Protein AF-A0A1X7TJ53-F1 (afdb_monomer_lite)

Organism: Amphimedon queenslandica (NCBI:txid400682)

Radius of gyration: 15.27 Å; chains: 1; bounding box: 35×20×42 Å

Foldseek 3Di:
DFAAWDKDWDWDWDQDPVPDIDIPDTDIDIPQVVCCVQPVDHPRHHDDDDDGDDPDDPPVVSPD

Secondary structure (DSSP, 8-state):
--B---EEEEEEEEEETTTEEEEEEEEEEEHHHHHHHHH-PPSSBPSS-----------GGG--

Sequence (64 aa):
KTIQWGILRFTMTHNFKNYTNITFVDEKLNLCDYLNDLLKLYCPVPPGIYHIKLTDIVPKLFWP

Structure (mmCIF, N/CA/C/O backbone):
data_AF-A0A1X7TJ53-F1
#
_entry.id   AF-A0A1X7TJ53-F1
#
loop_
_atom_site.group_PDB
_atom_site.id
_atom_site.type_symbol
_atom_site.label_atom_id
_atom_site.label_alt_id
_atom_site.label_comp_id
_atom_site.label_asym_id
_atom_site.label_entity_id
_atom_site.label_seq_id
_atom_site.pdbx_PDB_ins_code
_atom_site.Cartn_x
_atom_site.Cartn_y
_atom_site.Cartn_z
_atom_site.occupancy
_atom_site.B_iso_or_equiv
_atom_site.auth_seq_id
_atom_site.auth_comp_id
_atom_site.auth_asym_id
_atom_site.auth_atom_id
_atom_site.pdbx_PDB_model_num
ATOM 1 N N . LYS A 1 1 ? 17.669 -2.918 -12.278 1.00 76.44 1 LYS A N 1
ATOM 2 C CA . LYS A 1 1 ? 16.756 -4.091 -12.277 1.00 76.44 1 LYS A CA 1
ATOM 3 C C . LYS A 1 1 ? 15.334 -3.558 -12.347 1.00 76.44 1 LYS A C 1
ATOM 5 O O . LYS A 1 1 ? 15.045 -2.664 -11.568 1.00 76.44 1 LYS A O 1
ATOM 10 N N . THR A 1 2 ? 14.517 -4.009 -13.294 1.00 85.50 2 THR A N 1
ATOM 11 C CA . THR A 1 2 ? 13.122 -3.563 -13.454 1.00 85.50 2 THR A CA 1
ATOM 12 C C . THR A 1 2 ? 12.187 -4.374 -12.561 1.00 85.50 2 THR A C 1
ATOM 14 O O . THR A 1 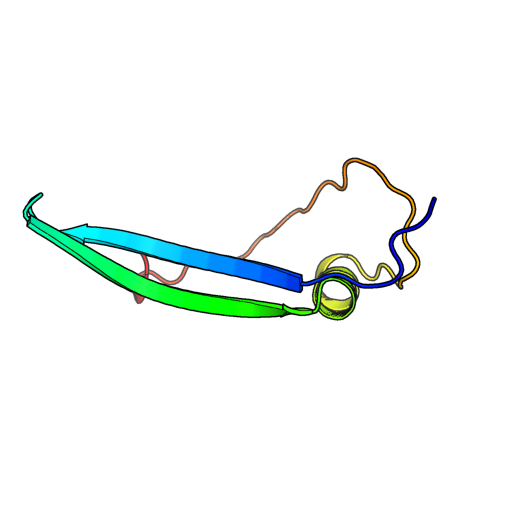2 ? 12.498 -5.511 -12.204 1.00 85.50 2 THR A O 1
ATOM 17 N N . ILE A 1 3 ? 11.056 -3.785 -12.179 1.00 84.44 3 ILE A N 1
ATOM 18 C CA . ILE A 1 3 ? 10.001 -4.471 -11.432 1.00 84.44 3 ILE A CA 1
ATOM 19 C C . ILE A 1 3 ? 9.091 -5.138 -12.462 1.00 84.44 3 ILE A C 1
ATOM 21 O O . ILE A 1 3 ? 8.447 -4.454 -13.255 1.00 84.44 3 ILE A O 1
ATOM 25 N N . GLN A 1 4 ? 9.086 -6.470 -12.485 1.00 87.62 4 GLN A N 1
ATOM 26 C CA . GLN A 1 4 ? 8.277 -7.256 -13.425 1.00 87.62 4 GLN A CA 1
ATOM 27 C C . GLN A 1 4 ? 6.886 -7.577 -12.878 1.00 87.62 4 GLN A C 1
ATOM 29 O O . GLN A 1 4 ? 5.937 -7.664 -13.646 1.00 87.62 4 GLN A O 1
ATOM 34 N N . TRP A 1 5 ? 6.782 -7.763 -11.564 1.00 87.56 5 TRP A N 1
ATOM 35 C CA . TRP A 1 5 ? 5.543 -8.042 -10.851 1.00 87.56 5 TRP A CA 1
ATOM 36 C C . TRP A 1 5 ? 5.694 -7.607 -9.390 1.00 87.56 5 TRP A C 1
ATOM 38 O O . TRP A 1 5 ? 6.809 -7.429 -8.892 1.00 87.56 5 TRP A O 1
ATOM 48 N N . GLY A 1 6 ? 4.572 -7.433 -8.702 1.00 87.56 6 GLY A N 1
ATOM 49 C CA . GLY A 1 6 ? 4.538 -7.110 -7.281 1.00 87.56 6 GLY A CA 1
ATOM 50 C C . GLY A 1 6 ? 3.120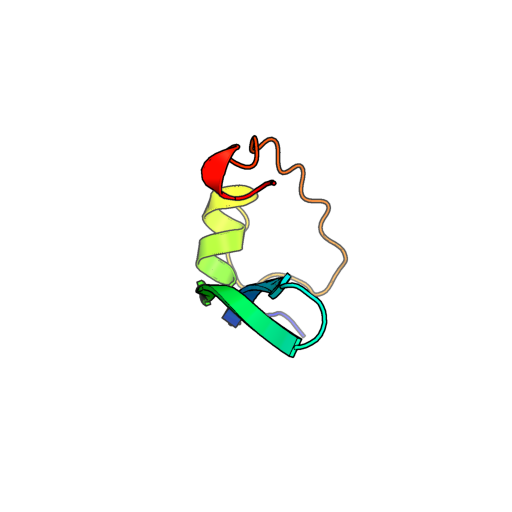 -7.203 -6.738 1.00 87.56 6 GLY A C 1
ATOM 51 O O . GLY A 1 6 ? 2.158 -7.234 -7.504 1.00 87.56 6 GLY A O 1
ATOM 52 N N . ILE A 1 7 ? 2.991 -7.245 -5.416 1.00 89.94 7 ILE A N 1
ATOM 53 C CA . ILE A 1 7 ? 1.696 -7.239 -4.733 1.00 89.94 7 ILE A CA 1
ATOM 54 C C . ILE A 1 7 ? 1.642 -5.990 -3.862 1.00 89.94 7 ILE A C 1
ATOM 56 O O . ILE A 1 7 ? 2.514 -5.778 -3.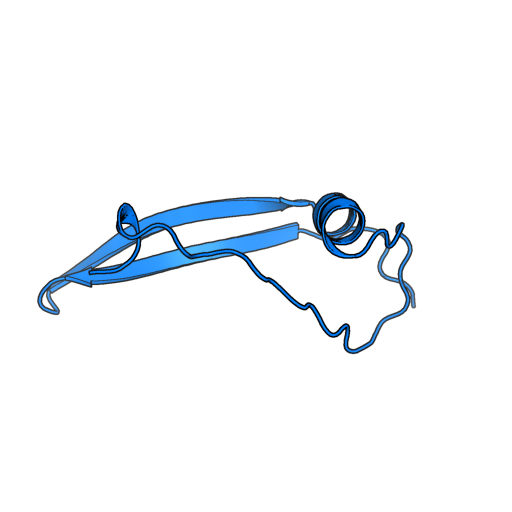019 1.00 89.94 7 ILE A O 1
ATOM 60 N N . LEU A 1 8 ? 0.615 -5.176 -4.066 1.00 86.62 8 LEU A N 1
ATOM 61 C CA . LEU A 1 8 ? 0.266 -4.067 -3.194 1.00 86.62 8 LEU A CA 1
ATOM 62 C C . LEU A 1 8 ? -0.714 -4.567 -2.143 1.00 86.62 8 LEU A C 1
ATOM 64 O O . LEU A 1 8 ? -1.743 -5.144 -2.479 1.00 86.62 8 LEU A O 1
ATOM 68 N N . ARG A 1 9 ? -0.404 -4.342 -0.868 1.00 89.56 9 ARG A N 1
ATOM 69 C CA . ARG A 1 9 ? -1.342 -4.598 0.223 1.00 89.56 9 ARG A CA 1
ATOM 70 C C . ARG A 1 9 ? -1.864 -3.268 0.744 1.00 89.56 9 ARG A C 1
ATOM 72 O O . ARG A 1 9 ? -1.077 -2.464 1.240 1.00 89.56 9 ARG A O 1
ATOM 79 N N . PHE A 1 10 ? -3.168 -3.057 0.631 1.00 83.12 10 PHE A N 1
ATOM 80 C CA . PHE A 1 10 ? -3.853 -1.914 1.212 1.00 83.12 10 PHE A CA 1
ATOM 81 C C . PHE A 1 10 ? -4.628 -2.384 2.438 1.00 83.12 10 PHE A C 1
ATOM 83 O O . PHE A 1 10 ? -5.540 -3.199 2.328 1.00 83.12 10 PHE A O 1
ATOM 90 N N . THR A 1 11 ? -4.250 -1.889 3.613 1.00 86.50 11 THR A N 1
ATOM 91 C CA . THR A 1 11 ? -4.897 -2.265 4.868 1.00 86.50 11 THR A CA 1
ATOM 92 C C . THR A 1 11 ? -5.336 -1.008 5.605 1.00 86.50 11 THR A C 1
ATOM 94 O O . THR A 1 11 ? -4.517 -0.139 5.902 1.00 86.50 11 THR A O 1
ATOM 97 N N . MET A 1 12 ? -6.624 -0.929 5.928 1.00 81.44 12 MET A N 1
ATOM 98 C CA . MET A 1 12 ? -7.199 0.144 6.725 1.00 81.44 12 MET A CA 1
ATOM 99 C C . MET A 1 12 ? -7.631 -0.402 8.083 1.00 81.44 12 MET A C 1
ATOM 101 O O . MET A 1 12 ? -8.637 -1.104 8.209 1.00 81.44 12 MET A O 1
ATOM 105 N N . THR A 1 13 ? -6.864 -0.047 9.110 1.00 85.00 13 THR A N 1
ATOM 106 C CA . THR A 1 13 ? -7.143 -0.404 10.502 1.00 85.00 13 THR A CA 1
ATOM 107 C C . THR A 1 13 ? -7.469 0.831 11.321 1.00 85.00 13 THR A C 1
ATOM 109 O O . THR A 1 13 ? -6.719 1.806 11.296 1.00 85.00 13 THR A O 1
ATOM 112 N N . HIS A 1 14 ? -8.542 0.768 12.101 1.00 81.81 14 HIS A N 1
ATOM 113 C CA . HIS A 1 14 ? -8.896 1.788 13.077 1.00 81.81 14 HIS A CA 1
ATOM 114 C C . HIS A 1 14 ? -8.812 1.206 14.484 1.00 81.81 14 HIS A C 1
ATOM 116 O O . HIS A 1 14 ? -9.343 0.127 14.759 1.00 81.81 14 HIS A O 1
ATOM 122 N N . ASN A 1 15 ? -8.167 1.934 15.388 1.00 80.56 15 ASN A N 1
ATOM 123 C CA . ASN A 1 15 ? -8.129 1.557 16.790 1.00 80.56 15 ASN A CA 1
ATOM 124 C C . ASN A 1 15 ? -9.406 2.054 17.477 1.00 80.56 15 ASN A C 1
ATOM 126 O O . ASN A 1 15 ? -9.583 3.253 17.692 1.00 80.56 15 ASN A O 1
ATOM 130 N N . PHE A 1 16 ? -10.301 1.129 17.818 1.00 76.69 16 PHE A N 1
ATOM 131 C CA . PHE A 1 16 ? -11.517 1.453 18.539 1.00 76.69 16 PHE A CA 1
ATOM 132 C C . PHE A 1 16 ? -11.263 1.404 20.046 1.00 76.69 16 PHE A C 1
ATOM 134 O O . PHE A 1 16 ? -11.002 0.346 20.631 1.00 76.69 16 PHE A O 1
ATOM 141 N N . LYS A 1 17 ? -11.376 2.582 20.679 1.00 74.94 17 LYS A N 1
ATOM 142 C CA . LYS A 1 17 ? -11.328 2.769 22.140 1.00 74.94 17 LYS A CA 1
ATOM 143 C C . LYS A 1 17 ? -10.087 2.144 22.815 1.00 74.94 17 LYS A C 1
ATOM 145 O O . LYS A 1 17 ? -10.160 1.742 23.973 1.00 74.94 17 LYS A O 1
ATOM 150 N N . ASN A 1 18 ? -8.946 2.079 22.120 1.00 74.00 18 ASN A N 1
ATOM 151 C CA . ASN A 1 18 ? -7.667 1.561 22.632 1.00 74.00 18 ASN A CA 1
ATOM 152 C C . ASN A 1 18 ? -7.669 0.095 23.097 1.00 74.00 18 ASN A C 1
ATOM 154 O O . ASN A 1 18 ? -6.671 -0.355 23.656 1.00 74.00 18 ASN A O 1
ATOM 158 N N . TYR A 1 19 ? -8.744 -0.659 22.852 1.00 76.62 19 TYR A N 1
ATOM 159 C CA . TYR A 1 19 ? -8.842 -2.062 23.260 1.00 76.62 19 TYR A CA 1
ATOM 160 C C . TYR A 1 19 ? -8.900 -3.036 22.078 1.00 76.62 19 TYR A C 1
ATOM 162 O O . TYR A 1 19 ? -8.533 -4.195 22.245 1.00 76.62 19 TYR A O 1
ATOM 170 N N . THR A 1 20 ? -9.331 -2.602 20.884 1.00 81.69 20 THR A N 1
ATOM 171 C CA . THR A 1 20 ? -9.363 -3.454 19.679 1.00 81.69 20 THR A CA 1
ATOM 172 C C . THR A 1 20 ? -9.002 -2.681 18.414 1.00 81.69 20 THR A C 1
ATOM 174 O O . THR A 1 20 ? -9.484 -1.575 18.184 1.00 81.69 20 THR A O 1
ATOM 177 N N . ASN A 1 21 ? -8.189 -3.299 17.555 1.00 85.25 21 ASN A N 1
ATOM 178 C CA . ASN A 1 21 ? -7.927 -2.810 16.204 1.00 85.25 21 ASN A CA 1
ATOM 179 C C . ASN A 1 21 ? -8.921 -3.460 15.241 1.00 85.25 21 ASN A C 1
ATOM 181 O O . ASN A 1 21 ? -8.844 -4.660 14.979 1.00 85.25 21 ASN A O 1
ATOM 185 N N . ILE A 1 22 ? -9.854 -2.670 14.722 1.00 82.81 22 ILE A N 1
ATOM 186 C CA . ILE A 1 22 ? -10.829 -3.118 13.732 1.00 82.81 22 ILE A CA 1
ATOM 187 C C . ILE A 1 22 ? -10.221 -2.881 12.353 1.00 82.81 22 ILE A C 1
ATOM 189 O O . ILE A 1 22 ? -9.887 -1.751 11.994 1.00 82.81 22 ILE A O 1
ATOM 193 N N . THR A 1 23 ? -10.051 -3.955 11.586 1.00 85.81 23 THR A N 1
ATOM 194 C CA . THR A 1 23 ? -9.624 -3.866 10.185 1.00 85.81 23 THR A CA 1
ATOM 195 C C . THR A 1 23 ? -10.870 -3.764 9.321 1.00 85.81 23 THR A C 1
ATOM 197 O O . THR A 1 23 ? -11.667 -4.697 9.294 1.00 85.81 23 THR A O 1
ATOM 200 N N . PHE A 1 24 ? -11.057 -2.629 8.654 1.00 80.69 24 PHE A N 1
ATOM 201 C CA . PHE A 1 24 ? -12.205 -2.397 7.773 1.00 80.69 24 PHE A CA 1
ATOM 202 C C . PHE A 1 24 ? -11.932 -2.852 6.344 1.00 80.69 24 PHE A C 1
ATOM 204 O O . PHE A 1 24 ? -12.837 -3.322 5.662 1.00 80.69 24 PHE A O 1
ATOM 211 N N . VAL A 1 25 ? -10.681 -2.716 5.904 1.00 81.25 25 VAL A N 1
ATOM 212 C CA . VAL A 1 25 ? -10.239 -3.077 4.557 1.00 81.25 25 VAL A CA 1
ATOM 213 C C . VAL A 1 25 ? -8.907 -3.807 4.677 1.00 81.25 25 VAL A C 1
ATOM 215 O O . VAL A 1 25 ? -8.000 -3.319 5.349 1.00 81.25 25 VAL A O 1
ATOM 218 N N . ASP A 1 26 ? -8.785 -4.967 4.038 1.00 86.94 26 ASP A N 1
ATOM 219 C CA . ASP A 1 26 ? -7.506 -5.645 3.810 1.00 86.94 26 ASP A CA 1
ATOM 220 C C . ASP A 1 26 ? -7.521 -6.243 2.404 1.00 86.94 26 ASP A C 1
ATOM 222 O O . ASP A 1 26 ? -8.073 -7.316 2.165 1.00 86.94 26 ASP A O 1
ATOM 226 N N . GLU A 1 27 ? -6.942 -5.512 1.461 1.00 86.25 27 GLU A N 1
ATOM 227 C CA . GLU A 1 27 ? -6.932 -5.861 0.048 1.00 86.25 27 GLU A CA 1
ATOM 228 C C . GLU A 1 27 ? -5.515 -6.145 -0.434 1.00 86.25 27 GLU A C 1
ATOM 230 O O . GLU A 1 27 ? -4.538 -5.506 -0.032 1.00 86.25 27 GLU A O 1
ATOM 235 N N . LYS A 1 28 ? -5.406 -7.122 -1.334 1.00 90.75 28 LYS A N 1
ATOM 236 C CA . LYS A 1 28 ? -4.171 -7.458 -2.039 1.00 90.75 28 LYS A CA 1
ATOM 237 C C . LYS A 1 28 ? -4.402 -7.246 -3.525 1.00 90.75 28 LYS A C 1
ATOM 239 O O . LYS A 1 28 ? -5.197 -7.956 -4.132 1.00 90.75 28 LYS A O 1
ATOM 244 N N . LEU A 1 29 ? -3.690 -6.288 -4.094 1.00 86.06 29 LEU A N 1
ATOM 245 C CA . LEU A 1 29 ? -3.792 -5.882 -5.487 1.00 86.06 29 LEU A CA 1
ATOM 246 C C . LEU A 1 29 ? -2.517 -6.274 -6.231 1.00 86.06 29 LEU A C 1
ATOM 248 O O . LEU A 1 29 ? -1.416 -6.244 -5.676 1.00 86.06 29 LEU A O 1
ATOM 252 N N . ASN A 1 30 ? -2.650 -6.624 -7.505 1.00 89.50 30 ASN A N 1
ATOM 253 C CA . ASN A 1 30 ? -1.500 -6.775 -8.386 1.00 89.50 30 ASN A CA 1
ATOM 254 C C . ASN A 1 30 ? -0.934 -5.383 -8.704 1.00 89.50 30 ASN A C 1
ATOM 256 O O . ASN A 1 30 ? -1.649 -4.514 -9.198 1.00 89.50 30 ASN A O 1
ATOM 260 N N . LEU A 1 31 ? 0.353 -5.169 -8.421 1.00 86.88 31 LEU A N 1
ATOM 261 C CA . LEU A 1 31 ? 1.029 -3.889 -8.637 1.00 86.88 31 LEU A CA 1
ATOM 262 C C . LEU A 1 31 ? 0.965 -3.445 -10.104 1.00 86.88 31 LEU A C 1
ATOM 264 O O . LEU A 1 31 ? 0.788 -2.262 -10.369 1.00 86.88 31 LEU A O 1
ATOM 268 N N . CYS A 1 32 ? 1.126 -4.370 -11.049 1.00 87.75 32 CYS A N 1
ATOM 269 C CA . CYS A 1 32 ? 1.162 -4.026 -12.469 1.00 87.75 32 CYS A CA 1
ATOM 270 C C . CYS A 1 32 ? -0.212 -3.609 -12.987 1.00 87.75 32 CYS A C 1
ATOM 272 O O . CYS A 1 32 ? -0.305 -2.625 -13.716 1.00 87.75 32 CYS A O 1
ATOM 274 N N . ASP A 1 33 ? -1.263 -4.302 -12.551 1.00 86.81 33 ASP A N 1
ATOM 275 C CA . ASP A 1 33 ? -2.638 -3.939 -12.897 1.00 86.81 33 ASP A CA 1
ATOM 276 C C . ASP A 1 33 ? -2.993 -2.581 -12.278 1.00 86.81 33 ASP A C 1
ATOM 278 O O . ASP A 1 33 ? -3.474 -1.690 -12.968 1.00 86.81 33 ASP A O 1
ATOM 282 N N . TYR A 1 34 ? -2.619 -2.361 -11.013 1.00 86.19 34 TYR A N 1
ATOM 283 C CA . TYR A 1 34 ? -2.821 -1.085 -10.324 1.00 86.19 34 TYR A CA 1
ATOM 284 C C . TYR A 1 34 ? -2.108 0.092 -11.015 1.00 86.19 34 TYR A C 1
ATOM 286 O O . TYR A 1 34 ? -2.693 1.158 -11.200 1.00 86.19 34 TYR A O 1
ATOM 294 N N . LEU A 1 35 ? -0.844 -0.083 -11.421 1.00 86.19 35 LEU A N 1
ATOM 295 C CA . LEU A 1 35 ? -0.083 0.943 -12.146 1.00 86.19 35 LEU A CA 1
ATOM 296 C C . LEU A 1 35 ? -0.644 1.198 -13.550 1.00 86.19 35 LEU A C 1
ATOM 298 O O . LEU A 1 35 ? -0.638 2.344 -14.007 1.00 86.19 35 LEU A O 1
ATOM 302 N N . ASN A 1 36 ? -1.134 0.161 -14.226 1.00 86.44 36 ASN A N 1
ATOM 303 C CA . ASN A 1 36 ? -1.791 0.306 -15.515 1.00 86.44 36 ASN A CA 1
ATOM 304 C C . ASN A 1 36 ? -3.101 1.099 -15.383 1.00 86.44 36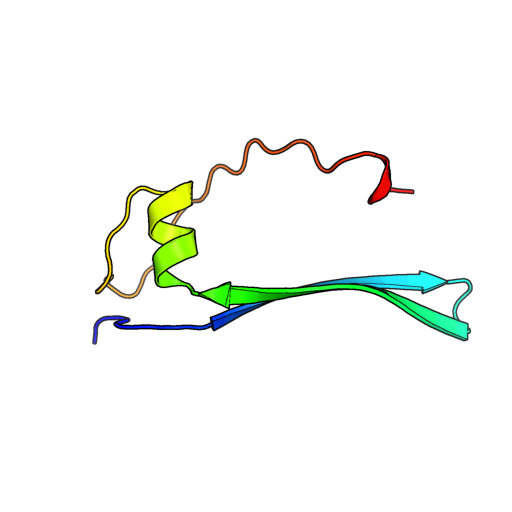 ASN A C 1
ATOM 306 O O . ASN A 1 36 ? -3.313 2.059 -16.120 1.00 86.44 36 ASN A O 1
ATOM 310 N N . ASP A 1 37 ? -3.936 0.771 -14.400 1.00 84.31 37 ASP A N 1
ATOM 311 C CA . ASP A 1 37 ? -5.231 1.428 -14.217 1.00 84.31 37 ASP A CA 1
ATOM 312 C C . ASP A 1 37 ? -5.086 2.899 -13.797 1.00 84.31 37 ASP A C 1
ATOM 314 O O . ASP A 1 37 ? -5.759 3.773 -14.346 1.00 84.31 37 ASP A O 1
ATOM 318 N N . LEU A 1 38 ? -4.171 3.206 -12.870 1.00 82.31 38 LEU A N 1
ATOM 319 C CA . LEU A 1 38 ? -4.001 4.566 -12.338 1.00 82.31 38 LEU A CA 1
ATOM 320 C C . LEU A 1 38 ? -3.080 5.458 -13.166 1.00 82.31 38 LEU A C 1
ATOM 322 O O . LEU A 1 38 ? -3.330 6.656 -13.294 1.00 82.31 38 LEU A O 1
ATOM 326 N N . LEU A 1 39 ?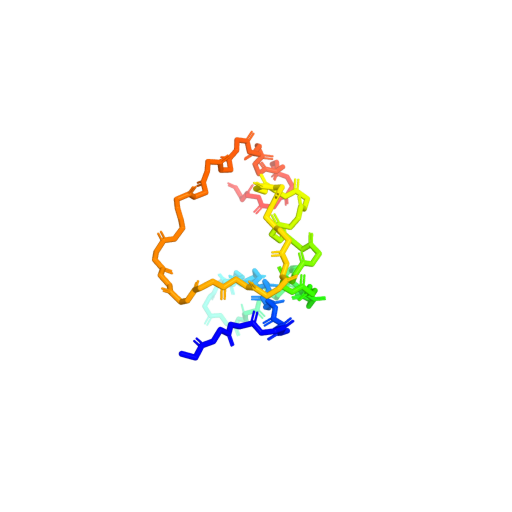 -1.981 4.906 -13.682 1.00 81.81 39 LEU A N 1
ATOM 327 C CA . LEU A 1 39 ? -0.917 5.678 -14.330 1.00 81.81 39 LEU A CA 1
ATOM 328 C C . LEU A 1 39 ? -0.742 5.329 -15.809 1.00 81.81 39 LEU A C 1
ATOM 330 O O . LEU A 1 39 ? 0.080 5.959 -16.474 1.00 81.81 39 LEU A O 1
ATOM 334 N N . LYS A 1 40 ? -1.483 4.339 -16.332 1.00 85.00 40 LYS A N 1
ATOM 335 C CA . LYS A 1 40 ? -1.288 3.775 -17.682 1.00 85.00 40 LYS A CA 1
ATOM 336 C C . LYS A 1 40 ? 0.150 3.307 -17.916 1.00 85.00 40 LYS A C 1
ATOM 338 O O . LYS A 1 40 ? 0.661 3.365 -19.035 1.00 85.00 40 LYS A O 1
ATOM 343 N N . LEU A 1 41 ? 0.814 2.875 -16.842 1.00 85.25 41 LEU A N 1
ATOM 344 C CA . LEU A 1 41 ? 2.173 2.352 -16.872 1.00 85.25 41 LEU A CA 1
ATOM 345 C C . LEU A 1 41 ? 2.137 0.832 -16.951 1.00 85.25 41 LEU A C 1
ATOM 347 O O . LEU A 1 41 ? 1.680 0.157 -16.032 1.00 85.25 41 LEU A O 1
ATOM 351 N N . TYR A 1 42 ? 2.687 0.305 -18.038 1.00 86.56 42 TYR A N 1
ATOM 352 C CA . TYR A 1 42 ? 2.806 -1.128 -18.251 1.00 86.56 42 TYR A CA 1
ATOM 353 C C . TYR A 1 42 ? 4.098 -1.650 -17.630 1.00 86.56 42 TYR A C 1
ATOM 355 O O . TYR A 1 42 ? 5.182 -1.101 -17.841 1.00 86.56 42 TYR A O 1
ATOM 363 N N . CYS A 1 43 ? 3.989 -2.742 -16.879 1.00 85.94 43 CYS A N 1
ATOM 364 C CA . CYS A 1 43 ? 5.159 -3.496 -16.457 1.00 85.94 43 CYS A CA 1
ATOM 365 C C . CYS A 1 43 ? 5.891 -4.106 -17.673 1.00 85.94 43 CYS A C 1
ATOM 367 O O . CYS A 1 43 ? 5.242 -4.475 -18.653 1.00 85.94 43 CYS A O 1
ATOM 369 N N . PRO A 1 44 ? 7.227 -4.270 -17.613 1.00 90.12 44 PRO A N 1
ATOM 370 C CA . PRO A 1 44 ? 8.084 -4.028 -16.454 1.00 90.12 44 PRO A CA 1
ATOM 371 C C . PRO A 1 44 ? 8.484 -2.554 -16.294 1.00 90.12 44 PRO A C 1
ATOM 373 O O . PRO A 1 44 ? 8.985 -1.928 -17.225 1.00 90.12 44 PRO A O 1
ATOM 376 N N . VAL A 1 45 ? 8.332 -2.015 -15.082 1.00 87.81 45 VAL A N 1
ATOM 377 C CA . VAL A 1 45 ? 8.617 -0.599 -14.790 1.00 87.81 45 VAL A CA 1
ATOM 378 C C . VAL A 1 45 ? 10.021 -0.403 -14.198 1.00 87.81 45 VAL A C 1
ATOM 380 O O . VAL A 1 45 ? 10.515 -1.272 -13.463 1.00 87.81 45 VAL A O 1
ATOM 383 N N . PRO A 1 46 ? 10.712 0.716 -14.493 1.00 88.25 46 PRO A N 1
ATOM 384 C CA . PRO A 1 46 ? 11.974 1.033 -13.839 1.00 88.25 46 PRO A CA 1
ATOM 385 C C . PRO A 1 46 ? 11.757 1.339 -12.345 1.00 88.25 46 PRO A C 1
ATOM 387 O O . PRO A 1 46 ? 10.715 1.865 -11.957 1.00 88.25 46 PRO A O 1
ATOM 390 N N . PRO A 1 47 ? 12.717 1.021 -11.467 1.00 83.19 47 PRO A N 1
ATOM 391 C CA . PRO A 1 47 ? 12.642 1.432 -10.072 1.00 83.19 47 PRO A CA 1
ATOM 392 C C . PRO A 1 47 ? 12.774 2.958 -9.989 1.00 83.19 47 PRO A C 1
ATOM 394 O O . PRO A 1 47 ? 13.639 3.545 -10.638 1.00 83.19 47 PRO A O 1
ATOM 397 N N . GLY A 1 48 ? 11.922 3.600 -9.196 1.00 82.75 48 GLY A N 1
ATOM 398 C CA . GLY A 1 48 ? 11.894 5.054 -9.069 1.00 82.75 48 GLY A CA 1
ATOM 399 C C . GLY A 1 48 ? 10.712 5.539 -8.240 1.00 82.75 48 GLY A C 1
ATOM 400 O O . GLY A 1 48 ? 9.899 4.743 -7.771 1.00 82.75 48 GLY A O 1
ATOM 401 N N . ILE A 1 49 ? 10.633 6.856 -8.055 1.00 80.62 49 ILE A N 1
ATOM 402 C CA . ILE A 1 49 ? 9.512 7.509 -7.375 1.00 80.62 49 ILE A CA 1
ATOM 403 C C . ILE A 1 49 ? 8.483 7.897 -8.436 1.00 80.62 49 ILE A C 1
ATOM 405 O O . ILE A 1 49 ? 8.772 8.698 -9.324 1.00 80.62 49 ILE A O 1
ATOM 409 N N . TYR A 1 50 ? 7.282 7.334 -8.330 1.00 75.56 50 TYR A N 1
ATOM 410 C CA . TYR A 1 50 ? 6.153 7.648 -9.200 1.00 75.56 50 TYR A CA 1
ATOM 411 C C . TYR A 1 50 ? 5.183 8.558 -8.451 1.00 75.56 50 TYR A C 1
ATOM 413 O O . TYR A 1 50 ? 4.700 8.207 -7.376 1.00 75.56 50 TYR A O 1
ATOM 421 N N . HIS A 1 51 ? 4.898 9.733 -9.009 1.00 74.94 51 HIS A N 1
ATOM 422 C CA . HIS A 1 51 ? 3.919 10.649 -8.431 1.00 74.94 51 HIS A CA 1
ATOM 423 C C . HIS A 1 51 ? 2.518 10.245 -8.882 1.00 74.94 51 HIS A C 1
ATOM 425 O O . HIS A 1 51 ? 2.182 10.361 -10.059 1.00 74.94 51 HIS A O 1
ATOM 431 N N . ILE A 1 52 ? 1.702 9.785 -7.936 1.00 71.62 52 ILE A N 1
ATOM 432 C CA . ILE A 1 52 ? 0.316 9.392 -8.185 1.00 71.62 52 ILE A CA 1
ATOM 433 C C . ILE A 1 52 ? -0.587 10.535 -7.733 1.00 71.62 52 ILE A C 1
ATOM 435 O O . ILE A 1 52 ? -0.609 10.886 -6.554 1.00 71.62 52 ILE A O 1
ATOM 439 N N . LYS A 1 53 ? -1.340 11.123 -8.666 1.00 64.06 53 LYS A N 1
ATOM 440 C CA . LYS A 1 53 ? -2.466 12.002 -8.331 1.00 64.06 53 LYS A CA 1
ATOM 441 C C . LYS A 1 53 ? -3.720 11.145 -8.195 1.00 64.06 53 LYS A C 1
ATOM 443 O O . LYS A 1 53 ? -4.492 11.009 -9.138 1.00 64.06 53 LYS A O 1
ATOM 448 N N . LEU A 1 54 ? -3.904 10.558 -7.017 1.00 64.12 54 LEU A N 1
ATOM 449 C CA . LEU A 1 54 ? -5.190 9.980 -6.643 1.00 64.12 54 LEU A CA 1
ATOM 450 C C . LEU A 1 54 ? -6.152 11.132 -6.360 1.00 64.12 54 LEU A C 1
ATOM 452 O O . LEU A 1 54 ? -5.989 11.869 -5.391 1.00 64.12 54 LEU A O 1
ATOM 456 N N . THR A 1 55 ? -7.128 11.299 -7.249 1.00 59.53 55 THR A N 1
ATOM 457 C CA . THR A 1 55 ? -8.228 12.261 -7.085 1.00 59.53 55 THR A CA 1
ATOM 458 C C . THR A 1 55 ? -9.487 11.531 -6.626 1.00 59.53 55 THR A C 1
ATOM 460 O O . THR A 1 55 ? -10.593 11.891 -7.011 1.00 59.53 55 THR A O 1
ATOM 463 N N . ASP A 1 56 ? -9.317 10.468 -5.840 1.00 58.25 56 ASP A N 1
ATOM 464 C CA . ASP A 1 56 ? -10.437 9.702 -5.319 1.00 58.25 56 ASP A CA 1
ATOM 465 C C . ASP A 1 56 ? -10.910 10.293 -3.999 1.00 58.25 56 ASP A C 1
ATOM 467 O O . ASP A 1 56 ? -10.148 10.512 -3.054 1.00 58.25 56 ASP A O 1
ATOM 471 N N . ILE A 1 57 ? -12.209 10.569 -3.955 1.00 58.88 57 ILE A N 1
ATOM 472 C CA . ILE A 1 57 ? -12.899 10.962 -2.738 1.00 58.88 57 ILE A CA 1
ATOM 473 C C . 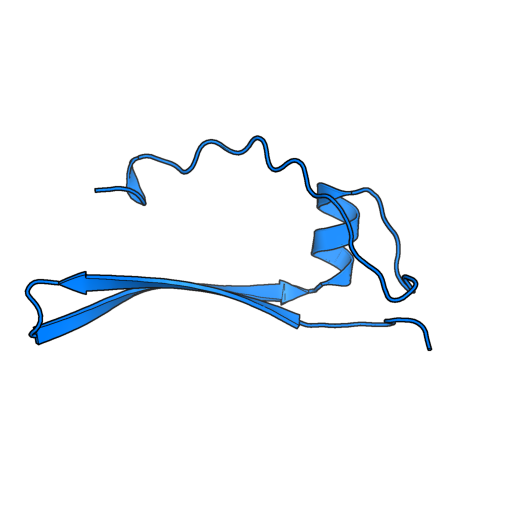ILE A 1 57 ? -13.011 9.691 -1.906 1.00 58.88 57 ILE A C 1
ATOM 475 O O . ILE A 1 57 ? -13.778 8.797 -2.260 1.00 58.88 57 ILE A O 1
ATOM 479 N N . VAL A 1 58 ? -12.259 9.606 -0.804 1.00 61.28 58 VAL A N 1
ATOM 480 C CA . VAL A 1 58 ? -12.450 8.526 0.170 1.00 61.28 58 VAL A CA 1
ATOM 481 C C . VAL A 1 58 ? -13.922 8.558 0.592 1.00 61.28 58 VAL A C 1
ATOM 483 O O . VAL A 1 58 ? -14.376 9.585 1.112 1.00 61.28 58 VAL A O 1
ATOM 486 N N . PRO A 1 59 ? -14.705 7.494 0.330 1.00 58.03 59 PRO A N 1
ATOM 487 C CA . PRO A 1 59 ? -16.118 7.499 0.661 1.00 58.03 59 PRO A CA 1
ATOM 488 C C . PRO A 1 59 ? -16.279 7.761 2.156 1.00 58.03 59 PRO A C 1
ATOM 490 O O . PRO A 1 59 ? -15.588 7.142 2.962 1.00 58.03 59 PRO A O 1
ATOM 493 N N . LYS A 1 60 ? -17.223 8.631 2.540 1.00 61.78 60 LYS A N 1
ATOM 494 C CA . LYS A 1 60 ? -17.517 8.945 3.955 1.00 61.78 60 LYS A CA 1
ATOM 495 C C . LYS A 1 60 ? -17.814 7.707 4.808 1.00 61.78 60 LYS A C 1
ATOM 497 O O . LYS A 1 60 ? -17.739 7.774 6.020 1.00 61.78 60 LYS A O 1
ATOM 502 N N . LEU A 1 61 ? -18.144 6.574 4.188 1.00 63.22 61 LEU A N 1
ATOM 503 C CA . LEU A 1 61 ? -18.310 5.297 4.877 1.00 63.22 61 LEU A CA 1
ATOM 504 C C . LEU A 1 61 ? -17.009 4.800 5.536 1.00 63.22 61 LEU A C 1
ATOM 506 O O . LEU A 1 61 ? -17.057 4.134 6.563 1.00 63.22 61 LEU A O 1
ATOM 510 N N . PHE A 1 62 ? -15.857 5.128 4.948 1.00 56.69 62 PHE A N 1
ATOM 511 C CA . PHE A 1 62 ? -14.532 4.731 5.419 1.00 56.69 62 PHE A CA 1
ATOM 512 C C . PHE A 1 62 ? -13.831 5.841 6.213 1.00 56.69 62 PHE A C 1
ATOM 514 O O . PHE A 1 62 ? -12.665 5.690 6.550 1.00 56.69 62 PHE A O 1
ATOM 521 N N . TRP A 1 63 ? -14.495 6.958 6.519 1.00 52.53 63 TRP A N 1
ATOM 522 C CA . TRP A 1 63 ? -13.912 8.044 7.308 1.00 52.53 63 TRP A CA 1
ATOM 523 C C . TRP A 1 63 ? -14.881 8.424 8.435 1.00 52.53 63 TRP A C 1
ATOM 525 O O . TRP A 1 63 ? -16.013 8.787 8.118 1.00 52.53 63 TRP A O 1
ATOM 535 N N . PRO A 1 64 ? -14.496 8.289 9.718 1.00 53.31 64 PRO A N 1
ATOM 536 C CA . PRO A 1 64 ? -15.361 8.678 10.830 1.00 53.31 64 PRO A CA 1
ATOM 537 C C . PRO A 1 64 ? -15.679 10.180 10.829 1.00 53.31 64 PRO A C 1
ATOM 539 O O . PRO A 1 64 ? -14.845 10.976 10.332 1.00 53.31 64 PRO A O 1
#

pLDDT: mean 79.23, std 10.53, range [52.53, 90.75]